Protein AF-A0A1H0E681-F1 (afdb_monomer)

Mean predicted aligned error: 7.77 Å

Nearest PDB structures (foldseek):
  8vrw-assembly1_A  TM=4.009E-01  e=2.802E+00  Homo sapiens
  1i3r-assembly1_A  TM=3.907E-01  e=6.057E+00  Mus musculus
  3k9k-assembly2_A  TM=2.626E-01  e=2.311E+00  Homo sapiens

Secondary structure (DSSP, 8-state):
----EEEEEEE-TTT--EEEEEEETTEEEEEE-TT-PPPPHHHHHHHHHHHHSPP--TT-----

pLDDT: mean 85.77, std 14.29, range [52.41, 97.31]

Structure (mmCIF, N/CA/C/O backbone):
data_AF-A0A1H0E681-F1
#
_entry.id   AF-A0A1H0E681-F1
#
loop_
_atom_site.group_PDB
_atom_site.id
_atom_site.type_symbol
_atom_site.label_atom_id
_atom_site.label_alt_id
_atom_site.label_comp_id
_atom_site.label_asym_id
_atom_site.label_entity_id
_atom_site.label_seq_id
_atom_site.pdbx_PDB_ins_code
_atom_site.Cartn_x
_atom_site.Cartn_y
_atom_site.Cartn_z
_atom_site.occupancy
_atom_site.B_iso_or_equiv
_atom_site.auth_seq_id
_atom_site.auth_comp_id
_atom_site.auth_asym_id
_atom_site.auth_atom_id
_atom_site.pdbx_PDB_model_num
ATOM 1 N N . MET A 1 1 ? 15.523 -16.696 -13.845 1.00 67.69 1 MET A N 1
ATOM 2 C CA . MET A 1 1 ? 15.733 -15.630 -12.849 1.00 67.69 1 MET A CA 1
ATOM 3 C C . MET A 1 1 ? 14.471 -15.641 -12.026 1.00 67.69 1 MET A C 1
ATOM 5 O O . MET A 1 1 ? 13.418 -15.415 -12.605 1.00 67.69 1 MET A O 1
ATOM 9 N N . GLU A 1 2 ? 14.566 -16.067 -10.771 1.00 74.88 2 GLU A N 1
ATOM 10 C CA . GLU A 1 2 ? 13.394 -16.176 -9.898 1.00 74.88 2 GLU A CA 1
ATOM 11 C C . GLU A 1 2 ? 12.866 -14.766 -9.597 1.00 74.88 2 GLU A C 1
ATOM 13 O O . GLU A 1 2 ? 13.688 -13.850 -9.443 1.00 74.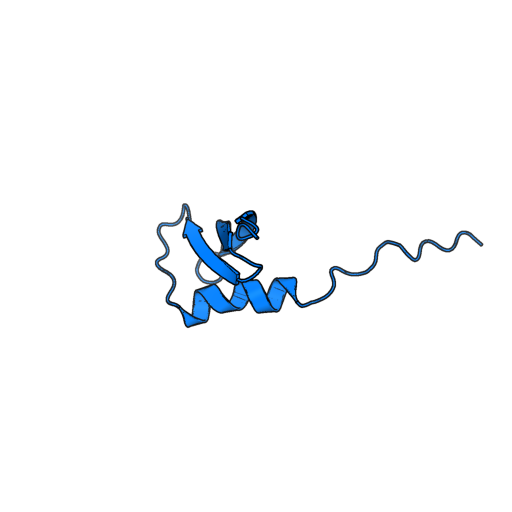88 2 GLU A O 1
ATOM 18 N N . PRO A 1 3 ? 11.540 -14.566 -9.544 1.00 79.06 3 PRO A N 1
ATOM 19 C CA . PRO A 1 3 ? 10.976 -13.260 -9.244 1.00 79.06 3 PRO A CA 1
ATOM 20 C C . PRO A 1 3 ? 11.401 -12.807 -7.843 1.00 79.06 3 PRO A C 1
ATOM 22 O O . PRO A 1 3 ? 11.447 -13.601 -6.900 1.00 79.06 3 PRO A O 1
ATOM 25 N N . SER A 1 4 ? 11.741 -11.526 -7.685 1.00 89.19 4 SER A N 1
ATOM 26 C CA . SER A 1 4 ? 12.159 -11.013 -6.375 1.00 89.19 4 SER A CA 1
ATOM 27 C C . SER A 1 4 ? 10.931 -10.749 -5.505 1.00 89.19 4 SER A C 1
ATOM 29 O O . SER A 1 4 ? 10.236 -9.745 -5.681 1.00 89.19 4 SER A O 1
ATOM 31 N N . GLU A 1 5 ? 10.679 -11.650 -4.559 1.00 94.06 5 GLU A N 1
ATOM 32 C CA . GLU A 1 5 ? 9.611 -11.513 -3.571 1.00 94.06 5 GLU A CA 1
ATOM 33 C C . GLU A 1 5 ? 10.052 -10.627 -2.398 1.00 94.06 5 GLU A C 1
ATOM 35 O O . GLU A 1 5 ? 11.195 -10.680 -1.928 1.00 94.06 5 GLU A O 1
ATOM 40 N N . ARG A 1 6 ? 9.149 -9.772 -1.910 1.00 93.75 6 ARG A N 1
ATOM 41 C CA . ARG A 1 6 ? 9.401 -8.914 -0.744 1.00 93.7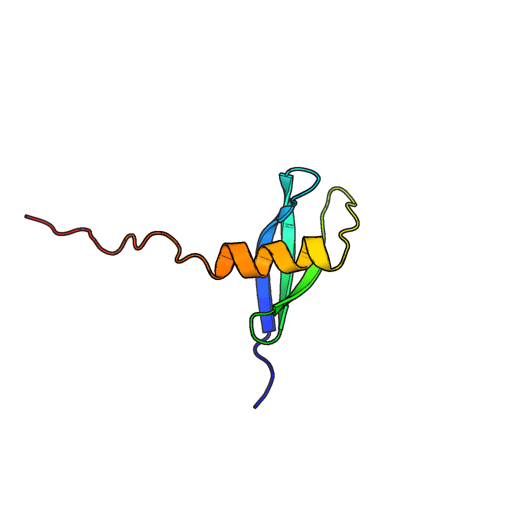5 6 ARG A CA 1
ATOM 42 C C . ARG A 1 6 ? 8.112 -8.644 0.016 1.00 93.75 6 ARG A C 1
ATOM 44 O O . ARG A 1 6 ? 7.049 -8.573 -0.582 1.00 93.75 6 ARG A O 1
ATOM 51 N N . LEU A 1 7 ? 8.229 -8.397 1.316 1.00 94.75 7 LEU A N 1
ATOM 52 C CA . LEU A 1 7 ? 7.13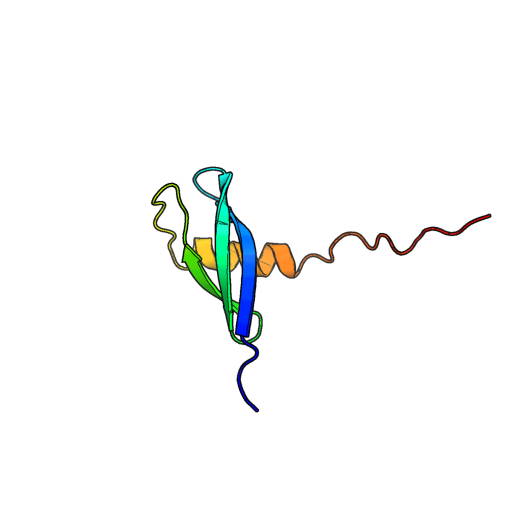9 -7.921 2.163 1.00 94.75 7 LEU A CA 1
ATOM 53 C C . LEU A 1 7 ? 7.508 -6.571 2.791 1.00 94.75 7 LEU A C 1
ATOM 55 O O . LEU A 1 7 ? 8.657 -6.365 3.190 1.00 94.75 7 LEU A O 1
ATOM 59 N N . THR A 1 8 ? 6.556 -5.640 2.850 1.00 94.81 8 THR A N 1
ATOM 60 C CA . THR A 1 8 ? 6.712 -4.337 3.522 1.00 94.81 8 THR A CA 1
ATO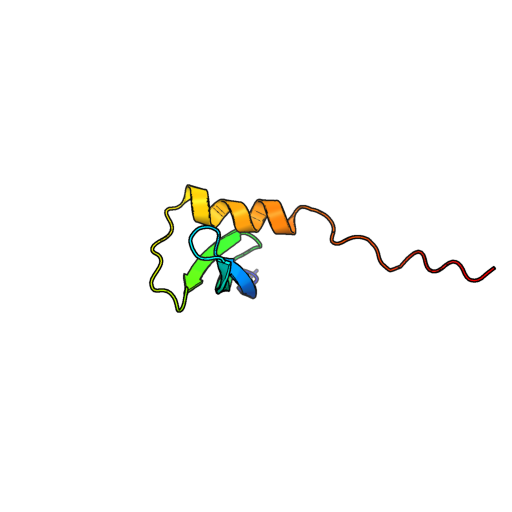M 61 C C . THR A 1 8 ? 5.503 -4.010 4.393 1.00 94.81 8 THR A C 1
ATOM 63 O O . THR A 1 8 ? 4.448 -4.625 4.261 1.00 94.81 8 THR A O 1
ATOM 66 N N . TRP A 1 9 ? 5.660 -3.011 5.261 1.00 95.69 9 TRP A N 1
ATOM 67 C CA . TRP A 1 9 ? 4.601 -2.475 6.112 1.00 95.69 9 TRP A CA 1
ATOM 68 C C . TRP A 1 9 ? 4.257 -1.062 5.652 1.00 95.69 9 TRP A C 1
ATOM 70 O O . TRP A 1 9 ? 5.117 -0.186 5.694 1.00 95.69 9 TRP A O 1
ATOM 80 N N . GLU A 1 10 ? 3.025 -0.848 5.198 1.00 95.44 10 GLU A N 1
ATOM 81 C CA . GLU A 1 10 ? 2.576 0.417 4.603 1.00 95.44 10 GLU A CA 1
ATOM 82 C C . GLU A 1 10 ? 1.244 0.867 5.219 1.00 95.44 10 GLU A C 1
ATOM 84 O O . GLU A 1 10 ? 0.441 0.051 5.669 1.00 95.44 10 GLU A O 1
ATOM 89 N N . ASP A 1 11 ? 0.954 2.168 5.197 1.00 96.00 11 ASP A N 1
ATOM 90 C CA . ASP A 1 11 ? -0.345 2.671 5.650 1.00 96.00 11 ASP A CA 1
ATOM 91 C C . ASP A 1 11 ? -1.452 2.361 4.634 1.00 96.00 11 ASP A C 1
ATOM 93 O O . ASP A 1 11 ? -1.419 2.832 3.487 1.00 96.00 11 ASP A O 1
ATOM 97 N N . CYS A 1 12 ? -2.487 1.641 5.075 1.00 95.75 12 CYS A N 1
ATOM 98 C CA . CYS A 1 12 ? -3.663 1.354 4.260 1.00 95.75 12 CYS A CA 1
ATOM 99 C C . CYS A 1 12 ? -4.331 2.665 3.797 1.00 95.75 12 CYS A C 1
ATOM 101 O O . CYS A 1 12 ? -4.660 3.513 4.634 1.00 95.75 12 CYS A O 1
ATOM 103 N N . PRO A 1 13 ? -4.582 2.856 2.487 1.00 94.06 13 PRO A N 1
ATOM 104 C CA . PRO A 1 13 ? -5.173 4.092 1.977 1.00 94.06 13 PRO A CA 1
ATOM 105 C C . PRO A 1 13 ? -6.590 4.345 2.515 1.00 94.06 13 PRO A C 1
ATOM 107 O O . PRO A 1 13 ? -6.963 5.508 2.671 1.00 94.06 13 PRO A O 1
ATOM 110 N N . ASN A 1 14 ? -7.333 3.286 2.860 1.00 95.00 14 ASN A N 1
ATOM 111 C CA . ASN A 1 14 ? -8.712 3.382 3.341 1.00 95.00 14 ASN A CA 1
ATOM 112 C C . ASN A 1 14 ? -8.788 3.719 4.836 1.00 95.00 14 ASN A C 1
ATOM 114 O O . ASN A 1 14 ? -9.458 4.675 5.214 1.00 95.00 14 ASN A O 1
ATOM 118 N N . CYS A 1 15 ? -8.105 2.954 5.696 1.00 95.94 15 CYS A N 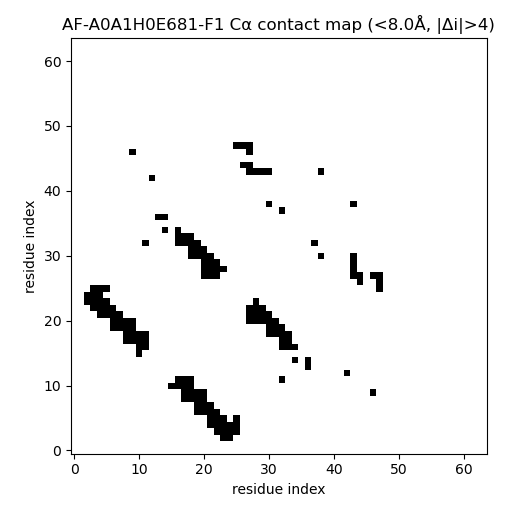1
ATOM 119 C CA . CYS A 1 15 ? -8.256 3.089 7.152 1.00 95.94 15 CYS A CA 1
ATOM 120 C C . CYS A 1 15 ? -7.013 3.599 7.889 1.00 95.94 15 CYS A C 1
ATOM 122 O O . CYS A 1 15 ? -7.047 3.688 9.115 1.00 95.94 15 CYS A O 1
ATOM 124 N N . ARG A 1 16 ? -5.912 3.879 7.175 1.00 95.31 16 ARG A N 1
ATOM 125 C CA . ARG A 1 16 ? -4.640 4.395 7.724 1.00 95.31 16 ARG A CA 1
ATOM 126 C C . ARG A 1 16 ? -4.000 3.534 8.817 1.00 95.31 16 ARG A C 1
ATOM 128 O O . ARG A 1 16 ? -3.141 4.007 9.546 1.00 95.31 16 ARG A O 1
ATOM 135 N N . ARG A 1 17 ? -4.405 2.267 8.932 1.00 96.12 17 ARG A N 1
ATOM 136 C CA . ARG A 1 17 ? -3.701 1.280 9.759 1.00 96.12 17 ARG A CA 1
ATOM 137 C C . ARG A 1 17 ? -2.545 0.700 8.961 1.00 96.12 17 ARG A C 1
ATOM 139 O O . ARG A 1 17 ? -2.655 0.580 7.740 1.00 96.12 17 ARG A O 1
ATOM 146 N N . VAL A 1 18 ? -1.496 0.293 9.663 1.00 96.75 18 VAL A N 1
ATOM 147 C CA . VAL A 1 18 ? -0.375 -0.436 9.068 1.00 96.75 18 VAL A CA 1
ATOM 148 C C . VAL A 1 18 ? -0.888 -1.767 8.516 1.00 96.75 18 VAL A C 1
ATOM 150 O O . VAL A 1 18 ? -1.535 -2.530 9.234 1.00 96.75 18 VAL A O 1
ATOM 153 N N . ALA A 1 19 ? -0.634 -2.004 7.236 1.00 96.50 19 ALA A N 1
ATOM 154 C CA . ALA A 1 19 ? -1.001 -3.195 6.483 1.00 96.50 19 ALA A CA 1
ATOM 155 C C . ALA A 1 19 ? 0.264 -3.859 5.922 1.00 96.50 19 ALA A C 1
ATOM 157 O O . ALA A 1 19 ? 1.239 -3.172 5.595 1.00 96.50 19 ALA A O 1
ATOM 158 N N . ALA A 1 20 ? 0.249 -5.187 5.815 1.00 97.31 20 ALA A N 1
ATOM 159 C CA . ALA A 1 20 ? 1.298 -5.917 5.114 1.00 97.31 20 ALA A CA 1
ATOM 160 C C . ALA A 1 20 ? 1.068 -5.788 3.607 1.00 97.31 20 ALA A C 1
ATOM 162 O O . ALA A 1 20 ? -0.056 -5.966 3.143 1.00 97.31 20 ALA A O 1
ATOM 163 N N . VAL A 1 21 ? 2.123 -5.500 2.847 1.00 96.56 21 VAL A N 1
ATOM 164 C CA . VAL A 1 21 ? 2.082 -5.461 1.380 1.00 96.56 21 VAL A CA 1
ATOM 165 C C . VAL A 1 21 ? 3.099 -6.455 0.834 1.00 96.56 21 VAL A C 1
ATOM 167 O O . VAL A 1 21 ? 4.299 -6.334 1.103 1.00 96.56 21 VAL A O 1
ATOM 170 N N . GLY A 1 22 ? 2.609 -7.440 0.086 1.00 95.38 22 GLY A N 1
ATOM 171 C CA . GLY A 1 22 ? 3.405 -8.418 -0.647 1.00 95.38 22 GLY A CA 1
ATOM 172 C C . GLY A 1 22 ? 3.772 -7.896 -2.032 1.00 95.38 22 GLY A C 1
ATOM 173 O O . GLY A 1 22 ? 2.951 -7.283 -2.717 1.00 95.38 22 GLY A O 1
ATOM 174 N N . TRP A 1 23 ? 5.013 -8.138 -2.446 1.00 95.19 23 TRP A N 1
ATOM 175 C CA . TRP A 1 23 ? 5.576 -7.656 -3.702 1.00 95.19 23 TRP A CA 1
ATOM 176 C C . TRP A 1 23 ? 6.203 -8.793 -4.494 1.00 95.19 23 TRP A C 1
ATOM 178 O O . TRP A 1 23 ? 6.900 -9.626 -3.918 1.00 95.19 23 TRP A O 1
ATOM 188 N N . VAL A 1 24 ? 6.053 -8.736 -5.815 1.00 94.19 24 VAL A N 1
ATOM 189 C CA . VAL A 1 24 ? 6.719 -9.614 -6.784 1.00 94.19 24 VAL A CA 1
ATOM 190 C C . VAL A 1 24 ? 7.300 -8.729 -7.882 1.00 94.19 24 VAL A C 1
ATOM 192 O O . VAL A 1 24 ? 6.588 -7.910 -8.463 1.00 94.19 24 VAL A O 1
ATOM 195 N N . ASP A 1 25 ? 8.612 -8.817 -8.110 1.00 92.00 25 ASP A N 1
ATOM 196 C CA . ASP A 1 25 ? 9.338 -7.998 -9.099 1.00 92.00 25 ASP A CA 1
ATOM 197 C C . ASP A 1 25 ? 9.066 -6.488 -8.967 1.00 92.00 25 ASP A C 1
ATOM 199 O O . ASP A 1 25 ? 8.943 -5.739 -9.937 1.00 92.00 25 ASP A O 1
ATOM 203 N N . GLY A 1 26 ? 8.952 -6.028 -7.718 1.00 89.25 26 GLY A N 1
ATOM 204 C CA . GLY A 1 26 ? 8.714 -4.622 -7.390 1.00 89.25 26 GLY A CA 1
ATOM 205 C C . GLY A 1 26 ? 7.272 -4.144 -7.588 1.00 89.25 26 GLY A C 1
ATOM 206 O O . GLY A 1 26 ? 7.002 -2.975 -7.312 1.00 89.25 26 GLY A O 1
ATOM 207 N N . ARG A 1 27 ? 6.345 -5.020 -7.994 1.00 92.50 27 ARG A N 1
ATOM 208 C CA . ARG A 1 27 ? 4.908 -4.727 -8.075 1.00 92.50 27 ARG A CA 1
ATOM 209 C C . ARG A 1 27 ? 4.171 -5.262 -6.847 1.00 92.50 27 ARG A C 1
ATOM 211 O O . ARG A 1 27 ? 4.458 -6.385 -6.435 1.00 92.50 27 ARG A O 1
ATOM 218 N N . PRO A 1 28 ? 3.254 -4.489 -6.249 1.00 94.50 28 PRO A N 1
ATOM 219 C CA . PRO A 1 28 ? 2.431 -4.966 -5.149 1.00 94.50 28 PRO A CA 1
ATOM 220 C C . PRO A 1 28 ? 1.400 -5.968 -5.684 1.00 94.50 28 PRO A C 1
ATOM 222 O O . PRO A 1 28 ? 0.730 -5.697 -6.676 1.00 94.50 28 PRO A O 1
ATOM 225 N N . VAL A 1 29 ? 1.291 -7.130 -5.043 1.00 93.12 29 VAL A N 1
ATOM 226 C CA . VAL A 1 29 ? 0.391 -8.218 -5.474 1.00 93.12 29 VAL A CA 1
ATOM 227 C C . VAL A 1 29 ? -0.656 -8.581 -4.427 1.00 93.12 29 VAL A C 1
ATOM 229 O O . VAL A 1 29 ? -1.727 -9.058 -4.783 1.00 93.12 29 VAL A O 1
ATOM 232 N N . GLU A 1 30 ? -0.375 -8.333 -3.147 1.00 92.56 30 GLU A N 1
ATOM 233 C CA . GLU A 1 30 ? -1.268 -8.678 -2.042 1.00 92.56 30 GLU A CA 1
ATOM 234 C C . GLU A 1 30 ? -1.179 -7.628 -0.935 1.00 92.56 30 GLU A C 1
ATOM 236 O O . GLU A 1 30 ? -0.105 -7.079 -0.671 1.00 92.56 30 GLU A O 1
ATOM 241 N N . VAL A 1 31 ? -2.314 -7.348 -0.289 1.00 95.12 31 VAL A N 1
ATOM 242 C CA . VAL A 1 31 ? -2.388 -6.451 0.865 1.00 95.12 31 VAL A CA 1
ATOM 243 C C . VAL A 1 31 ? -3.234 -7.090 1.956 1.00 95.12 31 VAL A C 1
ATOM 245 O O . VAL A 1 31 ? -4.430 -7.301 1.764 1.00 95.12 31 VAL A O 1
ATOM 248 N N . ASP A 1 32 ? -2.629 -7.326 3.118 1.00 96.12 32 ASP A N 1
ATOM 249 C CA . ASP A 1 32 ? -3.337 -7.742 4.327 1.00 96.12 32 ASP A CA 1
ATOM 250 C C . ASP A 1 32 ? -3.499 -6.532 5.251 1.00 96.12 32 ASP A C 1
ATOM 252 O O . ASP A 1 32 ? -2.536 -6.013 5.832 1.00 96.12 32 ASP A O 1
ATOM 256 N N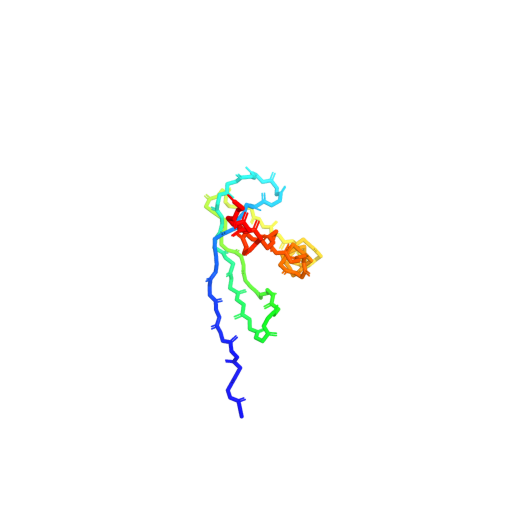 . CYS A 1 33 ? -4.735 -6.041 5.347 1.00 96.75 33 CYS A N 1
ATOM 257 C CA . CYS A 1 33 ? -5.085 -4.959 6.248 1.00 96.75 33 CYS A CA 1
ATOM 258 C C . CYS A 1 33 ? -5.784 -5.516 7.498 1.00 96.75 33 CYS A C 1
ATOM 260 O O . CYS A 1 33 ? -6.910 -6.007 7.381 1.00 96.75 33 CYS A O 1
ATOM 262 N N . PRO A 1 34 ? -5.252 -5.295 8.718 1.00 95.69 34 PRO A N 1
ATOM 263 C CA . PRO A 1 34 ? -5.889 -5.768 9.953 1.00 95.69 34 PRO A CA 1
ATOM 264 C C . PRO A 1 34 ? -7.240 -5.088 10.235 1.00 95.69 34 PRO A C 1
ATOM 266 O O . PRO A 1 34 ? -8.007 -5.538 11.079 1.00 95.69 34 PRO A O 1
ATOM 269 N N . GLY A 1 35 ? -7.543 -3.984 9.542 1.00 93.81 35 GLY A N 1
ATOM 270 C CA . GLY A 1 35 ? -8.861 -3.350 9.565 1.00 93.81 35 GLY A CA 1
ATOM 271 C C . GLY A 1 35 ? -9.914 -4.049 8.697 1.00 93.81 35 GLY A C 1
ATOM 272 O O . GLY A 1 35 ? -11.047 -3.577 8.670 1.00 93.81 35 GLY A O 1
ATOM 273 N N . GLY A 1 36 ? -9.552 -5.112 7.968 1.00 95.38 36 GLY A N 1
ATOM 274 C CA . GLY A 1 36 ? -10.441 -5.833 7.054 1.00 95.38 36 GLY A CA 1
ATOM 275 C C . GLY A 1 36 ? -10.776 -5.061 5.775 1.00 95.38 36 GLY A C 1
ATOM 276 O O . GLY A 1 36 ? -11.800 -5.320 5.150 1.00 95.38 36 GLY A O 1
ATOM 277 N N . CYS A 1 37 ? -9.963 -4.069 5.396 1.00 96.00 37 CYS A N 1
ATOM 278 C CA . CYS A 1 37 ? -10.199 -3.305 4.175 1.00 96.00 37 CYS A CA 1
ATOM 279 C C . CYS A 1 37 ? -9.882 -4.146 2.936 1.00 96.00 37 CYS A C 1
ATOM 281 O O . CYS A 1 37 ? -8.728 -4.508 2.725 1.00 96.00 37 CYS A O 1
ATOM 283 N N . CYS A 1 38 ? -10.878 -4.354 2.079 1.00 93.62 38 CYS A N 1
ATOM 284 C CA . CYS A 1 38 ? -10.662 -4.856 0.727 1.00 93.62 38 CYS A CA 1
ATOM 285 C C . CYS A 1 38 ? -10.213 -3.696 -0.169 1.00 93.62 38 CYS A C 1
ATOM 287 O O . CYS A 1 38 ? -10.922 -2.692 -0.270 1.00 93.62 38 CYS A O 1
ATOM 289 N N . LEU A 1 39 ? -9.040 -3.824 -0.786 1.00 92.50 39 LEU A N 1
ATOM 290 C CA . LEU A 1 39 ? -8.531 -2.867 -1.766 1.00 92.50 39 LEU A CA 1
ATOM 291 C C . LEU A 1 39 ? -8.781 -3.398 -3.174 1.00 92.50 39 LEU A C 1
ATOM 293 O O . LEU A 1 39 ? -8.564 -4.581 -3.437 1.00 92.50 39 LEU A O 1
ATOM 297 N N . ASP A 1 40 ? -9.216 -2.527 -4.079 1.00 93.81 40 ASP A N 1
ATOM 298 C CA . ASP A 1 40 ? -9.237 -2.855 -5.504 1.00 93.81 40 ASP A CA 1
ATOM 299 C C . ASP A 1 40 ? -7.838 -2.719 -6.136 1.00 93.81 40 ASP A C 1
ATOM 301 O O . ASP A 1 40 ? -6.907 -2.172 -5.538 1.00 93.81 40 ASP A O 1
ATOM 305 N N . ALA A 1 41 ? -7.686 -3.206 -7.370 1.00 90.44 41 ALA A N 1
ATOM 306 C CA . ALA A 1 41 ? -6.404 -3.213 -8.072 1.00 90.44 41 ALA A CA 1
ATOM 307 C C . ALA A 1 41 ? -5.777 -1.811 -8.210 1.00 90.44 41 ALA A C 1
ATOM 309 O O . ALA A 1 41 ? -4.572 -1.662 -8.025 1.00 90.44 41 ALA A O 1
ATOM 310 N N . ALA A 1 42 ? -6.571 -0.767 -8.471 1.00 91.19 42 ALA A N 1
ATOM 311 C CA . ALA A 1 42 ? -6.047 0.593 -8.586 1.00 91.19 42 ALA A CA 1
ATOM 312 C C . ALA A 1 42 ? -5.549 1.119 -7.232 1.00 91.19 42 ALA A C 1
ATOM 314 O O . ALA A 1 42 ? -4.547 1.833 -7.173 1.00 91.19 42 ALA A O 1
ATOM 315 N N . GLN A 1 43 ? -6.209 0.740 -6.135 1.00 93.62 43 GLN A N 1
ATOM 316 C CA . GLN A 1 43 ? -5.760 1.078 -4.784 1.00 93.62 43 GLN A CA 1
ATOM 317 C C . GLN A 1 43 ? -4.485 0.328 -4.375 1.00 93.62 43 GLN A C 1
ATOM 319 O O . GLN A 1 43 ? -3.659 0.898 -3.662 1.00 93.62 43 GLN A O 1
ATOM 324 N N . VAL A 1 44 ? -4.296 -0.910 -4.837 1.00 92.75 44 VAL A N 1
ATOM 325 C CA . VAL A 1 44 ? -3.052 -1.672 -4.632 1.00 92.75 44 VAL A CA 1
ATOM 326 C C . VAL A 1 44 ? -1.884 -1.035 -5.404 1.00 92.75 44 VAL A C 1
ATOM 328 O O . VAL A 1 44 ? -0.797 -0.861 -4.854 1.00 92.75 44 VAL A O 1
ATOM 331 N N . GLU A 1 45 ? -2.103 -0.555 -6.630 1.00 92.25 45 GLU A N 1
ATOM 332 C CA . GLU A 1 45 ? -1.053 0.113 -7.422 1.00 92.25 45 GLU A CA 1
ATOM 333 C C . GLU A 1 45 ? -0.515 1.408 -6.776 1.00 92.25 45 GLU A C 1
ATOM 335 O O . GLU A 1 45 ? 0.623 1.815 -7.030 1.00 92.25 45 GLU A O 1
ATOM 340 N N . VAL A 1 46 ? -1.271 2.043 -5.870 1.00 92.19 46 VAL A N 1
ATOM 341 C CA . VAL A 1 46 ? -0.804 3.225 -5.119 1.00 92.19 46 VAL A CA 1
ATOM 342 C C . VAL A 1 46 ? 0.487 2.936 -4.346 1.00 92.19 46 VAL A C 1
ATOM 344 O O . VAL A 1 46 ? 1.331 3.829 -4.220 1.00 92.19 46 VAL A O 1
ATOM 347 N N . PHE A 1 47 ? 0.687 1.711 -3.851 1.00 93.06 47 PHE A N 1
ATOM 348 C CA . PHE A 1 47 ? 1.915 1.350 -3.137 1.00 93.06 47 PHE A CA 1
ATOM 349 C C . PHE A 1 47 ? 3.145 1.415 -4.056 1.00 93.06 47 PHE A C 1
ATOM 351 O O . PHE A 1 47 ? 4.190 1.927 -3.645 1.00 93.06 47 PHE A O 1
ATOM 358 N N . ALA A 1 48 ? 3.022 1.003 -5.324 1.00 91.25 48 ALA A N 1
ATOM 359 C CA . ALA A 1 48 ? 4.107 1.112 -6.301 1.00 91.25 48 ALA A CA 1
ATOM 360 C C . ALA A 1 48 ? 4.529 2.574 -6.514 1.00 91.25 48 ALA A C 1
ATOM 362 O O . ALA A 1 48 ? 5.720 2.891 -6.508 1.00 91.25 48 ALA A O 1
ATOM 363 N N . VAL A 1 49 ? 3.554 3.485 -6.616 1.00 88.81 49 VAL A N 1
ATOM 364 C CA . VAL A 1 49 ? 3.802 4.928 -6.775 1.00 88.81 49 VAL A CA 1
ATOM 365 C C . VAL A 1 49 ? 4.505 5.514 -5.549 1.00 88.81 49 VAL A C 1
ATOM 367 O O . VAL A 1 49 ? 5.466 6.272 -5.694 1.00 88.81 49 VAL A O 1
ATOM 370 N N . ARG A 1 50 ? 4.064 5.149 -4.336 1.00 87.81 50 ARG A N 1
ATOM 371 C CA . ARG A 1 50 ? 4.686 5.615 -3.082 1.00 87.81 50 ARG A CA 1
ATOM 372 C C . ARG A 1 50 ? 6.156 5.227 -3.004 1.00 87.81 50 ARG A C 1
ATOM 374 O O . ARG A 1 50 ? 6.975 6.044 -2.594 1.00 87.81 50 ARG A O 1
ATOM 381 N N . ARG A 1 51 ? 6.480 4.011 -3.441 1.00 78.50 51 ARG A N 1
ATOM 382 C CA . ARG A 1 51 ? 7.836 3.465 -3.404 1.00 78.50 51 ARG A CA 1
ATOM 383 C C . ARG A 1 51 ? 8.728 3.938 -4.551 1.00 78.50 51 ARG A C 1
ATOM 385 O O . ARG A 1 51 ? 9.938 4.035 -4.376 1.00 78.50 51 ARG A O 1
ATOM 392 N N . GLY A 1 52 ? 8.142 4.233 -5.712 1.00 71.50 52 GLY A N 1
ATOM 393 C CA . GLY A 1 52 ? 8.840 4.869 -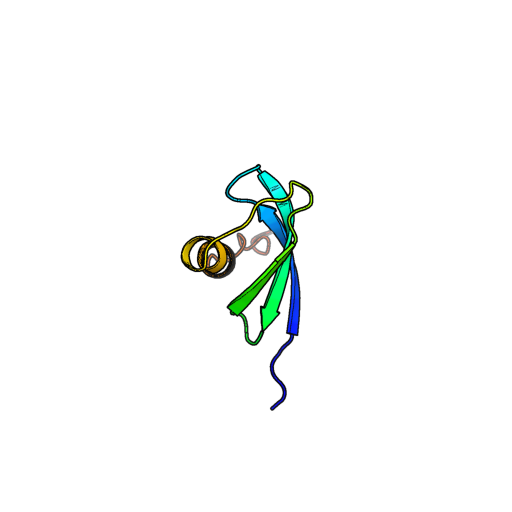6.831 1.00 71.50 52 GLY A CA 1
ATOM 394 C C . GLY A 1 52 ? 9.272 6.303 -6.517 1.00 71.50 52 GLY A C 1
ATOM 395 O O . GLY A 1 52 ? 10.166 6.837 -7.173 1.00 71.50 52 GLY A O 1
ATOM 396 N N . 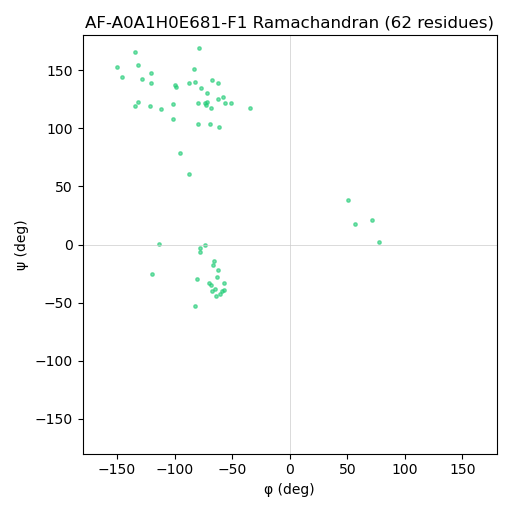ARG A 1 53 ? 8.684 6.926 -5.487 1.00 61.19 53 ARG A N 1
ATOM 397 C CA . ARG A 1 53 ? 9.218 8.161 -4.925 1.00 61.19 53 ARG A CA 1
ATOM 398 C C . ARG A 1 53 ? 10.501 7.817 -4.161 1.00 61.19 53 ARG A C 1
ATOM 400 O O . ARG A 1 53 ? 10.432 7.002 -3.240 1.00 61.19 53 ARG A O 1
ATOM 407 N N . PRO A 1 54 ? 11.659 8.417 -4.492 1.00 53.78 54 PRO A N 1
ATOM 408 C CA . PRO A 1 54 ? 12.851 8.213 -3.688 1.00 53.78 54 PRO A CA 1
ATOM 409 C C . PRO A 1 54 ? 12.518 8.617 -2.253 1.00 53.78 54 PRO A C 1
ATOM 411 O O . PRO A 1 54 ? 12.076 9.744 -2.005 1.00 53.78 54 PRO A O 1
ATOM 414 N N . ALA A 1 55 ? 12.680 7.676 -1.317 1.00 52.41 55 ALA A N 1
ATOM 415 C CA . ALA A 1 55 ? 12.761 8.021 0.090 1.00 52.41 55 ALA A CA 1
ATOM 416 C C . ALA A 1 55 ? 13.828 9.109 0.173 1.00 52.41 55 ALA A C 1
ATOM 418 O O . ALA A 1 55 ? 14.924 8.905 -0.347 1.00 52.41 55 ALA A O 1
ATOM 419 N N . VAL A 1 56 ? 13.455 10.277 0.699 1.00 55.19 56 VAL A N 1
ATOM 420 C CA . VAL A 1 56 ? 14.350 11.422 0.883 1.00 55.19 56 VAL A CA 1
ATOM 421 C C . VAL A 1 56 ? 15.748 10.920 1.229 1.00 55.19 56 VAL A C 1
ATOM 423 O O . VAL A 1 56 ? 15.918 10.189 2.206 1.00 55.19 56 VAL A O 1
ATOM 426 N N . ASP A 1 57 ? 16.717 11.221 0.364 1.00 56.41 57 ASP A N 1
ATOM 427 C CA . ASP A 1 57 ? 18.096 10.808 0.569 1.00 56.41 57 ASP A CA 1
ATOM 428 C C . ASP A 1 57 ? 18.577 11.457 1.870 1.00 56.41 57 ASP A C 1
ATOM 430 O O . ASP A 1 57 ? 18.858 12.651 1.941 1.00 56.41 57 ASP A O 1
ATOM 434 N N . TRP A 1 58 ? 18.603 10.674 2.944 1.00 59.28 58 TRP A N 1
ATOM 435 C CA . TRP A 1 58 ? 19.152 11.098 4.228 1.00 59.28 58 TRP A CA 1
ATOM 436 C C . TRP A 1 58 ? 20.690 11.141 4.184 1.00 59.28 58 TRP A C 1
ATOM 438 O O . TRP A 1 58 ? 21.325 11.508 5.175 1.00 59.28 58 TRP A O 1
ATOM 448 N N . SER A 1 59 ? 21.286 10.798 3.036 1.00 59.22 59 SER A N 1
ATOM 449 C CA . SER A 1 59 ? 22.726 10.715 2.801 1.00 59.22 59 SER A CA 1
ATOM 450 C C . SER A 1 59 ? 23.389 12.079 2.592 1.00 59.22 59 SER A C 1
ATOM 452 O O . SER A 1 59 ? 24.615 12.155 2.617 1.00 59.22 59 SER A O 1
ATOM 454 N N . THR A 1 60 ? 22.641 13.185 2.505 1.00 59.53 60 THR A N 1
ATOM 455 C CA . THR A 1 60 ? 23.240 14.534 2.525 1.00 59.53 60 THR A CA 1
ATOM 456 C C . THR A 1 60 ? 23.399 15.059 3.959 1.00 59.53 60 THR A C 1
ATOM 458 O O . THR A 1 60 ? 22.846 16.088 4.341 1.00 59.53 60 THR A O 1
ATOM 461 N N . ARG A 1 61 ? 24.181 14.354 4.787 1.00 57.16 61 ARG A N 1
ATOM 462 C CA . ARG A 1 61 ? 24.857 14.973 5.941 1.00 57.16 61 ARG A CA 1
ATOM 463 C C . ARG A 1 61 ? 26.270 15.352 5.516 1.00 57.16 61 ARG A C 1
ATOM 465 O O . ARG A 1 61 ? 27.234 14.653 5.816 1.00 57.16 61 ARG A O 1
ATOM 472 N N . THR A 1 62 ? 26.392 16.464 4.800 1.00 63.94 62 THR A N 1
ATOM 473 C CA . THR A 1 62 ? 27.672 17.164 4.685 1.00 63.94 62 THR A CA 1
ATOM 474 C C . THR A 1 62 ? 27.992 17.763 6.049 1.00 63.94 62 THR A C 1
ATOM 476 O O . THR A 1 62 ? 27.381 18.750 6.455 1.00 63.94 62 THR A O 1
ATOM 479 N N . TRP A 1 63 ? 28.908 17.131 6.779 1.00 62.25 63 TRP A N 1
ATOM 480 C CA . TRP A 1 63 ? 29.600 17.777 7.887 1.00 62.25 63 TRP A CA 1
ATOM 481 C C . TRP A 1 63 ? 30.506 18.855 7.285 1.00 62.25 63 TRP A C 1
ATOM 483 O O . TRP A 1 63 ? 31.360 18.537 6.456 1.00 62.25 63 TRP A O 1
ATOM 493 N N . GLY A 1 64 ? 30.249 20.110 7.643 1.00 63.59 64 GLY A N 1
ATOM 494 C CA . GLY A 1 64 ? 31.142 21.246 7.419 1.00 63.59 64 GLY A CA 1
ATOM 495 C C . GLY A 1 64 ? 31.805 21.649 8.723 1.00 63.59 64 GLY A C 1
ATOM 496 O O . GLY A 1 64 ? 31.172 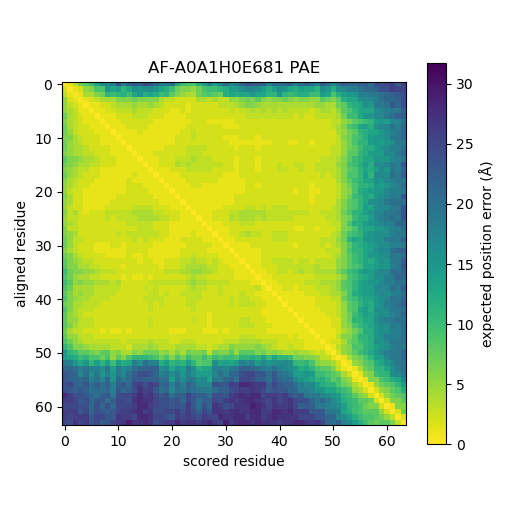21.417 9.780 1.00 63.59 64 GLY A O 1
#

Solvent-accessible surface area (backbone atoms only — not comparable to full-atom values): 4140 Å² total; per-residue (Å²): 131,81,75,52,72,47,77,49,81,43,66,34,91,87,77,64,46,73,15,45,36,34,27,50,70,76,39,60,77,46,69,53,37,88,84,72,60,85,72,54,73,74,64,45,51,49,56,40,57,61,65,71,43,76,72,78,75,79,78,79,69,80,84,127

Foldseek 3Di:
DAWDKDWDWDQQPPPRDTWIFIDTNLATDDIGDPVPDDDDPVSSRVVSVVPVPPPPPPVPPPDD

Radius of gyration: 14.46 Å; Cα contacts (8 Å, |Δi|>4): 81; chains: 1; bounding box: 42×37×23 Å

Sequence (64 aa):
MEPSERLTWEDCPNCRRVAAVGWVDGRPVEVDCPGGCCLDAAQVEVFAVRRGRPAVDWSTRTWG